Protein AF-A0A1G2CZQ8-F1 (afdb_monomer_lite)

Radius of gyration: 22.97 Å; chains: 1; bounding box: 39×38×69 Å

InterPro domains:
  IPR002142 Peptidase S49 [PF01343] (3-89)
  IPR029045 ClpP/crotonase-like domain superfamily [SSF52096] (23-83)

Secondary structure (DSSP, 8-state):
--S-------SSTTTTTT-TTSPPPHHHHHHHHHHHHHHHHHHHHHHHHHHT--HHHHHHH-SS----HHHHHHTTS-S----HHHHHHHHHHHHTS--------GGGG-

pLDDT: mean 92.41, std 9.22, range [54.0, 98.56]

Foldseek 3Di:
DPPDDDDDDDPDDCPCQPPPRDDHDPVSVVVVVVVVVVVVLVVLVVQCVVQVHDSVLSVVVPPPDDDDPVVCCVSSVDVDDDDPVVVQVVVCVVVVHHDDDDDDDPVVPD

Structure (mmCIF, N/CA/C/O backbone):
data_AF-A0A1G2CZQ8-F1
#
_entry.id   AF-A0A1G2CZQ8-F1
#
loop_
_atom_site.group_PDB
_atom_site.id
_atom_site.type_symbol
_atom_site.label_atom_id
_atom_site.label_alt_id
_atom_site.label_comp_id
_atom_site.label_asym_id
_atom_site.label_entity_id
_atom_site.label_seq_id
_atom_site.pdbx_PDB_ins_code
_atom_site.Cartn_x
_atom_site.Cartn_y
_atom_site.Cartn_z
_atom_site.occupancy
_atom_site.B_iso_or_equiv
_atom_site.auth_seq_id
_atom_site.auth_comp_id
_atom_site.auth_asym_id
_atom_site.auth_atom_id
_atom_site.pdbx_PDB_model_num
ATOM 1 N N . MET A 1 1 ? -0.669 0.874 -36.178 1.00 55.84 1 MET A N 1
ATOM 2 C CA . MET A 1 1 ? -0.185 2.162 -36.714 1.00 55.84 1 MET A CA 1
ATOM 3 C C . MET A 1 1 ? 0.876 1.846 -37.753 1.00 55.84 1 MET A C 1
ATOM 5 O O . MET A 1 1 ? 2.048 1.800 -37.419 1.00 55.84 1 MET A O 1
ATOM 9 N N . GLU A 1 2 ? 0.480 1.526 -38.982 1.00 61.31 2 GLU A N 1
ATOM 10 C CA . GLU A 1 2 ? 1.440 1.391 -40.085 1.00 61.31 2 GLU A CA 1
ATOM 11 C C . GLU A 1 2 ? 1.443 2.705 -40.873 1.00 61.31 2 GLU A C 1
ATOM 13 O O . GLU A 1 2 ? 0.379 3.260 -41.142 1.00 61.31 2 GLU A O 1
ATOM 18 N N . GLY A 1 3 ? 2.632 3.233 -41.180 1.00 80.56 3 GLY A N 1
ATOM 19 C CA . GLY A 1 3 ? 2.804 4.440 -42.002 1.00 80.56 3 GLY A CA 1
ATOM 20 C C . GLY A 1 3 ? 3.056 5.761 -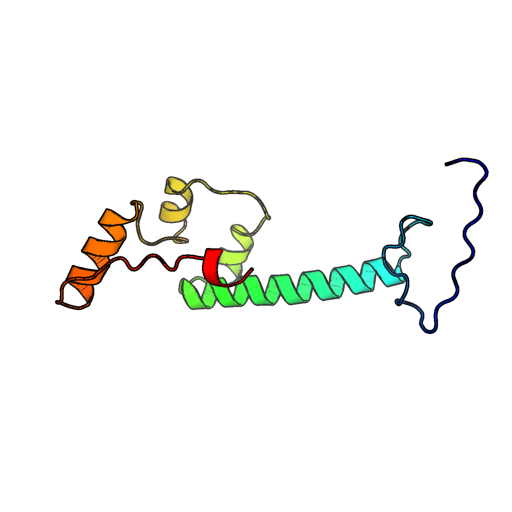41.261 1.00 80.56 3 GLY A C 1
ATOM 21 O O . GLY A 1 3 ? 3.156 6.793 -41.918 1.00 80.56 3 GLY A O 1
ATOM 22 N N . VAL A 1 4 ? 3.195 5.762 -39.929 1.00 83.88 4 VAL A N 1
ATOM 23 C CA . VAL A 1 4 ? 3.550 6.965 -39.146 1.00 83.88 4 VAL A CA 1
ATOM 24 C C . VAL A 1 4 ? 4.983 6.839 -38.625 1.00 83.88 4 VAL A C 1
ATOM 26 O O . VAL A 1 4 ? 5.304 5.870 -37.941 1.00 83.88 4 VAL A O 1
ATOM 29 N N . ALA A 1 5 ? 5.837 7.817 -38.939 1.00 86.38 5 ALA A N 1
ATOM 30 C CA . ALA A 1 5 ? 7.191 7.924 -38.399 1.00 86.38 5 ALA A CA 1
ATOM 31 C C . ALA A 1 5 ? 7.221 8.925 -37.235 1.00 86.38 5 ALA A C 1
ATOM 33 O O . ALA A 1 5 ? 6.748 10.054 -37.371 1.00 86.38 5 ALA A O 1
ATOM 34 N N . TYR A 1 6 ? 7.809 8.522 -36.109 1.00 86.31 6 TYR A N 1
ATOM 35 C CA . TYR A 1 6 ? 8.002 9.375 -34.938 1.00 86.31 6 TYR A CA 1
ATOM 36 C C . TYR A 1 6 ? 9.467 9.801 -34.853 1.00 86.31 6 TYR A C 1
ATOM 38 O O . TYR A 1 6 ? 10.359 8.959 -34.797 1.00 86.31 6 TYR A O 1
ATOM 46 N N . ASN A 1 7 ? 9.710 11.111 -34.843 1.00 87.50 7 ASN A N 1
ATOM 47 C CA . ASN A 1 7 ? 11.026 11.688 -34.576 1.00 87.50 7 ASN A CA 1
ATOM 48 C C . ASN A 1 7 ? 10.961 12.379 -33.214 1.00 87.50 7 ASN A C 1
ATOM 50 O O . ASN A 1 7 ? 10.235 13.360 -33.056 1.00 87.50 7 ASN A O 1
ATOM 54 N N . GLU A 1 8 ? 11.690 11.861 -32.230 1.00 84.81 8 GLU A N 1
ATOM 55 C CA . GLU A 1 8 ? 11.710 12.401 -30.871 1.00 84.81 8 GLU A CA 1
ATOM 56 C C . GLU A 1 8 ? 13.024 13.141 -30.615 1.00 84.81 8 GLU A C 1
ATOM 58 O O . GLU A 1 8 ? 14.109 12.612 -30.847 1.00 84.81 8 GLU A O 1
ATOM 63 N N . PHE A 1 9 ? 12.921 14.368 -30.106 1.00 90.00 9 PHE A N 1
ATOM 64 C CA . PHE A 1 9 ? 14.064 15.186 -29.716 1.00 90.00 9 PHE A CA 1
ATOM 65 C C . PHE A 1 9 ? 14.021 15.380 -28.205 1.00 90.00 9 PHE A C 1
ATOM 67 O O . PHE A 1 9 ? 13.110 16.022 -27.683 1.00 90.00 9 PHE A O 1
ATOM 74 N N . THR A 1 10 ? 14.998 14.825 -27.492 1.00 90.81 10 THR A N 1
ATOM 75 C CA . THR A 1 10 ? 15.088 14.950 -26.035 1.00 90.81 10 THR A CA 1
ATOM 76 C C . THR A 1 10 ? 16.463 15.442 -25.609 1.00 90.81 10 THR A C 1
ATOM 78 O O . THR A 1 10 ? 17.465 15.248 -26.291 1.00 90.81 10 THR A O 1
ATOM 81 N N . THR A 1 11 ? 16.514 16.101 -24.452 1.00 92.94 11 THR A N 1
ATOM 82 C CA . THR A 1 11 ? 17.759 16.628 -23.867 1.00 92.94 11 THR A CA 1
ATOM 83 C C . THR A 1 11 ? 18.430 15.655 -22.896 1.00 92.94 11 THR A C 1
ATOM 85 O O . THR A 1 11 ? 19.376 16.030 -22.211 1.00 92.94 11 THR A O 1
ATOM 88 N N . GLY A 1 12 ? 17.931 14.424 -22.773 1.00 90.94 12 GLY A N 1
ATOM 89 C CA . GLY A 1 12 ? 18.486 13.438 -21.852 1.00 90.94 12 GLY A CA 1
ATOM 90 C C . GLY A 1 12 ? 17.934 12.041 -22.092 1.00 90.94 12 GLY A C 1
ATOM 91 O O . GLY A 1 12 ? 16.780 11.888 -22.492 1.00 90.94 12 GLY A O 1
ATOM 92 N N . THR A 1 13 ? 18.764 11.042 -21.797 1.00 89.31 13 THR A N 1
ATOM 93 C CA . THR A 1 13 ? 18.559 9.624 -22.134 1.00 89.31 13 THR A CA 1
ATOM 94 C C . THR A 1 13 ? 17.211 9.058 -21.688 1.00 89.31 13 THR A C 1
ATOM 96 O O . THR A 1 13 ? 16.622 8.273 -22.415 1.00 89.31 13 THR A O 1
ATOM 99 N N . PHE A 1 14 ? 16.699 9.476 -20.527 1.00 92.94 14 PHE A N 1
ATOM 100 C CA . PHE A 1 14 ? 15.460 8.944 -19.942 1.00 92.94 14 PHE A CA 1
ATOM 101 C C . PHE A 1 14 ? 14.264 9.909 -20.029 1.00 92.94 14 PHE A C 1
ATOM 103 O O . PHE A 1 14 ? 13.220 9.657 -19.437 1.00 92.94 14 PHE A O 1
ATOM 110 N N . LYS A 1 15 ? 14.381 11.037 -20.747 1.00 92.50 15 LYS A N 1
ATOM 111 C CA . LYS A 1 15 ? 13.317 12.066 -20.803 1.00 92.50 15 LYS A CA 1
ATOM 112 C C . LYS A 1 15 ? 12.155 11.734 -21.750 1.00 92.50 15 LYS A C 1
ATOM 114 O O . LYS A 1 15 ? 11.190 12.487 -21.805 1.00 92.50 15 LYS A O 1
ATOM 119 N N . ASN A 1 16 ? 12.244 10.628 -22.478 1.00 92.00 16 ASN A N 1
ATOM 120 C CA . ASN A 1 16 ? 11.158 9.997 -23.237 1.00 92.00 16 ASN A CA 1
ATOM 121 C C . ASN A 1 16 ? 10.881 8.566 -22.750 1.00 92.00 16 ASN A C 1
ATOM 123 O O . ASN A 1 16 ? 10.383 7.734 -23.511 1.00 92.00 16 ASN A O 1
ATOM 127 N N . LEU A 1 17 ? 11.227 8.263 -21.497 1.00 91.50 17 LEU A N 1
ATOM 128 C CA . LEU A 1 17 ? 10.976 6.958 -20.909 1.00 91.50 17 LEU A CA 1
ATOM 129 C C . LEU A 1 17 ? 9.479 6.628 -20.943 1.00 91.50 17 LEU A C 1
ATOM 131 O O . LEU A 1 17 ? 8.641 7.441 -20.558 1.00 91.50 17 LEU A O 1
ATOM 135 N N . GLY A 1 18 ? 9.152 5.424 -21.418 1.00 87.88 18 GLY A N 1
ATOM 136 C CA . GLY A 1 18 ? 7.768 4.955 -21.529 1.00 87.88 18 GLY A CA 1
ATOM 137 C C . GLY A 1 18 ? 6.995 5.523 -22.723 1.00 87.88 18 GLY A C 1
ATOM 138 O O . GLY A 1 18 ? 5.772 5.400 -22.758 1.00 87.88 18 GLY A O 1
ATOM 139 N N . THR A 1 19 ? 7.676 6.133 -23.701 1.00 91.81 19 THR A N 1
ATOM 140 C CA . THR A 1 19 ? 7.022 6.591 -24.935 1.00 91.81 19 THR A CA 1
ATOM 141 C C . THR A 1 19 ? 6.252 5.447 -25.626 1.00 91.81 19 THR A C 1
ATOM 143 O O . THR A 1 19 ? 6.779 4.338 -25.745 1.00 91.81 19 THR A O 1
ATOM 146 N N . PRO A 1 20 ? 5.016 5.678 -26.116 1.00 90.25 20 PRO A N 1
ATOM 147 C CA . PRO A 1 20 ? 4.227 4.648 -26.795 1.00 90.25 20 PRO A CA 1
ATOM 148 C C . PRO A 1 20 ? 4.718 4.350 -28.223 1.00 90.25 20 PRO A C 1
ATOM 150 O O . PRO A 1 20 ? 4.191 3.457 -28.882 1.00 90.25 20 PRO A O 1
ATOM 153 N N . THR A 1 21 ? 5.690 5.115 -28.729 1.00 90.44 21 THR A N 1
ATOM 154 C CA . THR A 1 21 ? 6.138 5.091 -30.132 1.00 90.44 21 THR A CA 1
ATOM 155 C C . THR A 1 21 ? 7.214 4.039 -30.410 1.00 90.44 21 THR A C 1
ATOM 157 O O . THR A 1 21 ? 7.474 3.716 -31.570 1.00 90.44 21 THR A O 1
ATOM 160 N N . ARG A 1 22 ? 7.836 3.477 -29.365 1.00 89.75 22 ARG A N 1
ATOM 161 C CA . ARG A 1 22 ? 8.841 2.410 -29.457 1.00 89.75 22 ARG A CA 1
ATOM 162 C C . ARG A 1 22 ? 8.806 1.494 -28.227 1.00 89.75 22 ARG A C 1
ATOM 164 O O . ARG A 1 22 ? 8.307 1.899 -27.182 1.00 89.75 22 ARG A O 1
ATOM 171 N N . PRO A 1 23 ? 9.382 0.282 -28.305 1.00 91.44 23 PRO A N 1
ATOM 172 C CA . PRO A 1 23 ? 9.558 -0.565 -27.132 1.00 91.44 23 PRO A CA 1
ATOM 173 C C . PRO A 1 23 ? 10.427 0.092 -26.048 1.00 91.44 23 PRO A C 1
ATOM 175 O O . PRO A 1 23 ? 11.343 0.870 -26.341 1.00 91.44 23 PRO A O 1
ATOM 178 N N . VAL A 1 24 ? 10.168 -0.286 -24.794 1.00 93.06 24 VAL A N 1
ATOM 179 C CA . VAL A 1 24 ? 10.991 0.080 -23.632 1.00 93.06 24 VAL A CA 1
ATOM 180 C C . VAL A 1 24 ? 12.376 -0.558 -23.768 1.00 93.06 24 VAL A C 1
ATOM 182 O O . VAL A 1 24 ? 12.499 -1.750 -24.060 1.00 93.06 24 VAL A O 1
ATOM 185 N N . THR A 1 25 ? 13.430 0.230 -23.564 1.00 94.12 25 THR A N 1
ATOM 186 C CA . THR A 1 25 ? 14.815 -0.261 -23.590 1.00 94.12 25 THR A CA 1
ATOM 187 C C . THR A 1 25 ? 15.184 -0.995 -22.298 1.00 94.12 25 THR A C 1
ATOM 189 O O . THR A 1 25 ? 14.510 -0.881 -21.274 1.00 94.12 25 THR A O 1
ATOM 192 N N . LYS A 1 26 ? 16.299 -1.738 -22.316 1.00 96.00 26 LYS A N 1
ATOM 193 C CA . LYS A 1 26 ? 16.816 -2.408 -21.111 1.00 96.00 26 LYS A CA 1
ATOM 194 C C . LYS A 1 26 ? 17.167 -1.416 -19.999 1.00 96.00 26 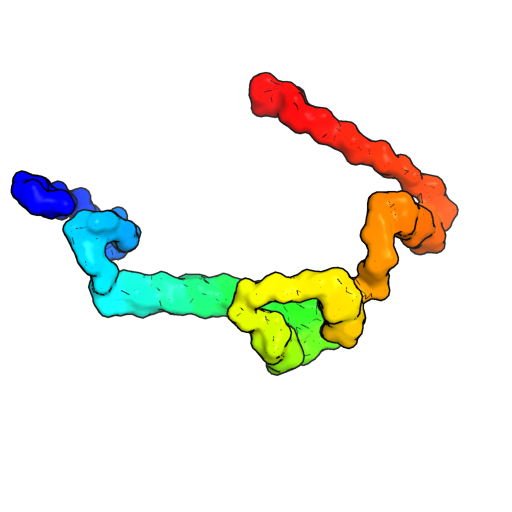LYS A C 1
ATOM 196 O O . LYS A 1 26 ? 16.842 -1.684 -18.848 1.00 96.00 26 LYS A O 1
ATOM 201 N N . ASP A 1 27 ? 17.766 -0.281 -20.347 1.00 94.75 27 ASP A N 1
ATOM 202 C CA . ASP A 1 27 ? 18.184 0.730 -19.371 1.00 94.75 27 ASP A CA 1
ATOM 203 C C . ASP A 1 27 ? 16.976 1.451 -18.760 1.00 94.75 27 ASP A C 1
ATOM 205 O O . ASP A 1 27 ? 16.935 1.675 -17.554 1.00 94.75 27 ASP A O 1
ATOM 209 N N . GLU A 1 28 ? 15.952 1.755 -19.565 1.00 95.50 28 GLU A N 1
ATOM 210 C CA . GLU A 1 28 ? 14.687 2.316 -19.068 1.00 95.50 28 GLU A CA 1
ATOM 211 C C . GLU A 1 28 ? 13.950 1.341 -18.153 1.00 95.50 28 GLU A C 1
ATOM 213 O O . GLU A 1 28 ? 13.420 1.742 -17.119 1.00 95.50 28 GLU A O 1
ATOM 218 N N . LYS A 1 29 ? 13.935 0.053 -18.514 1.00 95.69 29 LYS A N 1
ATOM 219 C CA . LYS A 1 29 ? 13.351 -0.991 -17.674 1.00 95.69 29 LYS A CA 1
ATOM 220 C C . LYS A 1 29 ? 14.090 -1.095 -16.339 1.00 95.69 29 LYS A C 1
ATOM 222 O O . LYS A 1 29 ? 13.436 -1.096 -15.305 1.00 95.69 29 LYS A O 1
ATOM 227 N N . ALA A 1 30 ? 15.421 -1.131 -16.354 1.00 96.44 30 ALA A N 1
ATOM 228 C CA . ALA A 1 30 ? 16.225 -1.202 -15.135 1.00 96.44 30 ALA A CA 1
ATOM 229 C C . ALA A 1 30 ? 16.030 0.031 -14.235 1.00 96.44 30 ALA A C 1
ATOM 231 O O . ALA A 1 30 ? 15.955 -0.105 -13.015 1.00 96.44 30 ALA A O 1
ATOM 232 N N . LEU A 1 31 ? 15.908 1.222 -14.831 1.00 96.19 31 LEU A N 1
ATOM 233 C CA . LEU A 1 31 ? 15.600 2.456 -14.110 1.00 96.19 31 LEU A CA 1
ATOM 234 C C . LEU A 1 31 ? 14.240 2.368 -13.402 1.00 96.19 31 LEU A C 1
ATOM 236 O O . LEU A 1 31 ? 14.157 2.617 -12.203 1.00 96.19 31 LEU A O 1
ATOM 240 N N . LEU A 1 32 ? 13.194 1.957 -14.124 1.00 95.94 32 LEU A N 1
ATOM 241 C CA . LEU A 1 32 ? 11.859 1.784 -13.550 1.00 95.94 32 LEU A CA 1
ATOM 242 C C . LEU A 1 32 ? 11.815 0.690 -12.483 1.00 95.94 32 LEU A C 1
ATOM 244 O O . LEU A 1 32 ? 11.190 0.881 -11.448 1.00 95.94 32 LEU A O 1
ATOM 248 N N . GLU A 1 33 ? 12.469 -0.450 -12.712 1.00 97.50 33 GLU A N 1
ATOM 249 C CA . GLU A 1 33 ? 12.532 -1.539 -11.734 1.00 97.50 33 GLU A CA 1
ATOM 250 C C . GLU A 1 33 ? 13.222 -1.090 -10.444 1.00 97.50 33 GLU A C 1
ATOM 252 O O . GLU A 1 33 ? 12.746 -1.426 -9.361 1.00 97.50 33 GLU A O 1
ATOM 257 N N . ARG A 1 34 ? 14.295 -0.291 -10.532 1.00 97.81 34 ARG A N 1
ATOM 258 C CA . ARG A 1 34 ? 14.923 0.326 -9.355 1.00 97.81 34 ARG A CA 1
ATOM 259 C C . ARG A 1 34 ? 13.919 1.190 -8.594 1.00 97.81 34 ARG A C 1
ATOM 261 O O . ARG A 1 34 ? 13.731 0.970 -7.403 1.00 97.81 34 ARG A O 1
ATOM 268 N N . ASP A 1 35 ? 13.265 2.126 -9.277 1.00 97.56 35 ASP A N 1
ATOM 269 C CA . ASP A 1 35 ? 12.353 3.081 -8.639 1.00 97.56 35 ASP A CA 1
ATOM 270 C C . ASP A 1 35 ? 11.133 2.374 -8.018 1.00 97.56 35 ASP A C 1
ATOM 272 O O . ASP A 1 35 ? 10.727 2.679 -6.896 1.00 97.56 35 ASP A O 1
ATOM 276 N N . ILE A 1 36 ? 10.581 1.370 -8.709 1.00 97.69 36 ILE A N 1
ATOM 277 C CA . ILE A 1 36 ? 9.490 0.526 -8.202 1.00 97.69 36 ILE A CA 1
ATOM 278 C C . ILE A 1 36 ? 9.935 -0.229 -6.950 1.00 97.69 36 ILE A C 1
ATOM 280 O O . ILE A 1 36 ? 9.200 -0.249 -5.962 1.00 97.69 36 ILE A O 1
ATOM 284 N N . ASN A 1 37 ? 11.127 -0.829 -6.971 1.00 98.06 37 ASN A N 1
ATOM 285 C CA . ASN A 1 37 ? 11.653 -1.549 -5.818 1.00 98.06 37 ASN A CA 1
ATOM 286 C C . ASN A 1 37 ? 11.864 -0.603 -4.631 1.00 98.06 37 ASN A C 1
ATOM 288 O O . ASN A 1 37 ? 11.436 -0.930 -3.532 1.00 98.06 37 ASN A O 1
ATOM 292 N N . GLU A 1 38 ? 12.430 0.589 -4.831 1.00 98.44 38 GLU A N 1
ATOM 293 C CA . GLU A 1 38 ? 12.606 1.578 -3.757 1.00 98.44 38 GLU A CA 1
ATOM 294 C C . GLU A 1 38 ? 11.268 1.972 -3.106 1.00 98.44 38 GLU A C 1
ATOM 296 O O . GLU A 1 38 ? 11.143 1.981 -1.878 1.00 98.44 38 GLU A O 1
ATOM 301 N N . VAL A 1 39 ? 10.232 2.240 -3.908 1.00 98.31 39 VAL A N 1
ATOM 302 C CA . VAL A 1 39 ? 8.888 2.547 -3.390 1.00 98.31 39 VAL A CA 1
ATOM 303 C C . VAL A 1 39 ? 8.274 1.340 -2.674 1.00 98.31 39 VAL A C 1
ATOM 305 O O . VAL A 1 39 ? 7.660 1.501 -1.616 1.00 98.31 39 VAL A O 1
ATOM 308 N N . PHE A 1 40 ? 8.457 0.132 -3.208 1.00 98.31 40 PHE A N 1
ATOM 309 C CA . PHE A 1 40 ? 7.969 -1.097 -2.587 1.00 98.31 40 PHE A CA 1
ATOM 310 C C . PHE A 1 40 ? 8.627 -1.344 -1.225 1.00 98.31 40 PHE A C 1
ATOM 312 O O . PHE A 1 40 ? 7.930 -1.614 -0.250 1.00 98.31 40 PHE A O 1
ATOM 319 N N . GLU A 1 41 ? 9.941 -1.167 -1.108 1.00 98.25 41 GLU A N 1
ATOM 320 C CA . GLU A 1 41 ? 10.664 -1.286 0.163 1.00 98.25 41 GLU A CA 1
ATOM 321 C C . GLU A 1 41 ? 10.168 -0.288 1.215 1.00 98.25 41 GLU A C 1
ATOM 323 O O . GLU A 1 41 ? 9.964 -0.644 2.384 1.00 98.25 41 GLU A O 1
ATOM 328 N N . ASN A 1 42 ? 9.895 0.948 0.795 1.00 98.50 42 ASN A N 1
ATOM 329 C CA . ASN A 1 42 ? 9.309 1.963 1.665 1.00 98.50 42 ASN A CA 1
ATOM 330 C C . ASN A 1 42 ? 7.909 1.554 2.147 1.00 98.50 42 ASN A C 1
ATOM 332 O O . ASN A 1 42 ? 7.602 1.697 3.332 1.00 98.50 42 ASN A O 1
ATOM 336 N N . PHE A 1 43 ? 7.076 0.996 1.263 1.00 98.31 43 PHE A N 1
ATOM 337 C CA . PHE A 1 43 ? 5.756 0.475 1.624 1.00 98.31 43 PHE A CA 1
ATOM 338 C C . PHE A 1 43 ? 5.854 -0.665 2.646 1.00 98.31 43 PHE A C 1
ATOM 340 O O . PHE A 1 43 ? 5.200 -0.617 3.690 1.00 98.31 43 PHE A O 1
ATOM 347 N N . ILE A 1 44 ? 6.710 -1.658 2.388 1.00 98.56 44 ILE A N 1
ATOM 348 C CA . ILE A 1 44 ? 6.927 -2.797 3.289 1.00 98.56 44 ILE A CA 1
ATOM 349 C C . ILE A 1 44 ? 7.372 -2.317 4.676 1.00 98.56 44 ILE A C 1
ATOM 351 O O . ILE A 1 44 ? 6.834 -2.763 5.693 1.00 98.56 44 ILE A O 1
ATOM 355 N N . THR A 1 45 ? 8.308 -1.367 4.721 1.00 98.56 45 THR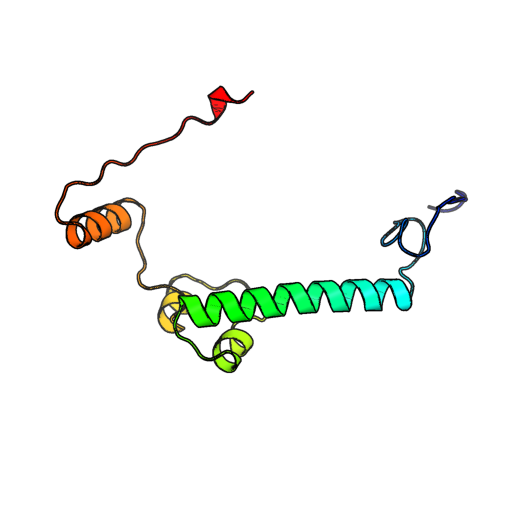 A N 1
ATOM 356 C CA . THR A 1 45 ? 8.818 -0.787 5.969 1.00 98.56 45 THR A CA 1
ATOM 357 C C . THR A 1 45 ? 7.729 -0.032 6.729 1.00 98.56 45 THR A C 1
ATOM 359 O O . THR A 1 45 ? 7.561 -0.240 7.931 1.00 98.56 45 THR A O 1
ATOM 362 N N . ALA A 1 46 ? 6.942 0.802 6.044 1.00 98.56 46 ALA A N 1
ATOM 363 C CA . ALA A 1 46 ? 5.857 1.557 6.666 1.00 98.56 46 ALA A CA 1
ATOM 364 C C . ALA A 1 46 ? 4.790 0.635 7.279 1.00 98.56 46 ALA A C 1
ATOM 366 O O . ALA A 1 46 ? 4.366 0.851 8.417 1.00 98.56 46 ALA A O 1
ATOM 367 N N . VAL A 1 47 ? 4.392 -0.425 6.567 1.00 98.25 47 VAL A N 1
ATOM 368 C CA . VAL A 1 47 ? 3.419 -1.407 7.071 1.00 98.25 47 VAL A CA 1
ATOM 369 C C . VAL A 1 47 ? 3.997 -2.208 8.238 1.00 98.25 47 VAL A C 1
ATOM 371 O O . VAL A 1 47 ? 3.305 -2.411 9.235 1.00 98.25 47 VAL A O 1
ATOM 374 N N . SER A 1 48 ? 5.263 -2.627 8.150 1.00 98.56 48 SER A N 1
ATOM 375 C CA . SER A 1 48 ? 5.960 -3.333 9.231 1.00 98.56 48 SER A CA 1
ATOM 376 C C . SER A 1 48 ? 5.959 -2.515 10.523 1.00 98.56 48 SER A C 1
ATOM 378 O O . SER A 1 48 ? 5.522 -3.020 11.558 1.00 98.56 48 SER A O 1
ATOM 380 N N . LEU A 1 49 ? 6.342 -1.236 10.450 1.00 98.50 49 LEU A N 1
ATOM 381 C CA . LEU A 1 49 ? 6.337 -0.324 11.596 1.00 98.50 49 LEU A CA 1
ATOM 382 C C . LEU A 1 49 ? 4.919 -0.068 12.121 1.00 98.50 49 LEU A C 1
ATOM 384 O O . LEU A 1 49 ? 4.676 -0.181 13.321 1.00 98.50 49 LEU A O 1
ATOM 388 N N . GLY A 1 50 ? 3.969 0.238 11.233 1.00 98.12 50 GLY A N 1
ATOM 389 C CA . GLY A 1 50 ? 2.596 0.579 11.615 1.00 98.12 50 GLY A CA 1
ATOM 390 C C . GLY A 1 50 ? 1.812 -0.584 12.228 1.00 98.12 50 GLY A C 1
ATOM 391 O O . GLY A 1 50 ? 0.961 -0.367 13.088 1.00 98.12 50 GLY A O 1
ATOM 392 N N . ARG A 1 51 ? 2.100 -1.823 11.811 1.00 98.00 51 ARG A N 1
ATOM 393 C CA . ARG A 1 51 ? 1.419 -3.040 12.290 1.00 98.00 51 ARG A CA 1
ATOM 394 C C . ARG A 1 51 ? 2.258 -3.866 13.263 1.00 98.00 51 ARG A C 1
ATOM 396 O O . ARG A 1 51 ? 1.789 -4.906 13.712 1.00 98.00 51 ARG A O 1
ATOM 403 N N . GLN A 1 52 ? 3.475 -3.419 13.581 1.00 97.88 52 GLN A N 1
ATOM 404 C CA . GLN A 1 52 ? 4.438 -4.148 14.417 1.00 97.88 52 GLN A CA 1
ATOM 405 C C . GLN A 1 52 ? 4.670 -5.591 13.924 1.00 97.88 52 GLN A C 1
ATOM 407 O O . GLN A 1 52 ? 4.763 -6.535 14.706 1.00 97.88 52 GLN A O 1
ATOM 412 N N . MET A 1 53 ? 4.747 -5.766 12.603 1.00 97.88 53 MET A N 1
ATOM 413 C CA . MET A 1 53 ? 5.003 -7.052 11.949 1.00 97.88 53 MET A CA 1
ATOM 414 C C . MET A 1 53 ? 6.438 -7.108 11.433 1.00 97.88 53 MET A C 1
ATOM 416 O O . MET A 1 53 ? 7.006 -6.077 11.082 1.00 97.88 53 MET A O 1
ATOM 420 N N . THR A 1 54 ? 7.020 -8.302 11.312 1.00 98.44 54 THR A N 1
ATOM 421 C CA . THR A 1 54 ? 8.338 -8.437 10.672 1.00 98.44 54 THR A CA 1
ATOM 422 C C . THR A 1 54 ? 8.260 -8.099 9.181 1.00 98.44 54 THR A C 1
ATOM 424 O O . THR A 1 54 ? 7.226 -8.303 8.537 1.00 98.44 54 THR A O 1
ATOM 427 N N . ILE A 1 55 ? 9.361 -7.606 8.611 1.00 98.31 55 ILE A N 1
ATOM 428 C CA . ILE A 1 55 ? 9.465 -7.284 7.180 1.00 98.31 55 ILE A CA 1
ATOM 429 C C . ILE A 1 55 ? 9.132 -8.512 6.324 1.00 98.31 55 ILE A C 1
ATOM 431 O O . ILE A 1 55 ? 8.383 -8.414 5.354 1.00 98.31 55 ILE A O 1
ATOM 435 N N . GLU A 1 56 ? 9.621 -9.689 6.715 1.00 98.25 56 GLU A N 1
ATOM 436 C CA . GLU A 1 56 ? 9.383 -10.960 6.023 1.00 98.25 56 GLU A CA 1
ATOM 437 C C . GLU A 1 56 ? 7.895 -11.304 6.006 1.00 98.25 56 GLU A C 1
ATOM 439 O O . GLU A 1 56 ? 7.362 -11.758 4.990 1.00 98.25 56 GLU A O 1
ATOM 444 N N . ARG A 1 57 ? 7.201 -11.042 7.121 1.00 98.06 57 ARG A N 1
ATOM 445 C CA . ARG A 1 57 ? 5.768 -11.277 7.215 1.00 98.06 57 ARG A CA 1
ATOM 446 C C . ARG A 1 57 ? 5.002 -10.354 6.281 1.00 98.06 57 ARG A C 1
ATOM 448 O O . ARG A 1 57 ? 4.158 -10.837 5.530 1.00 98.06 57 ARG A O 1
ATOM 455 N N . VAL A 1 58 ? 5.322 -9.063 6.279 1.00 98.12 58 VAL A N 1
ATOM 456 C CA . VAL A 1 58 ? 4.686 -8.101 5.370 1.00 98.12 58 VAL A CA 1
ATOM 457 C C . VAL A 1 58 ? 4.931 -8.493 3.913 1.00 98.12 58 VAL A C 1
ATOM 459 O O . VAL A 1 58 ? 3.978 -8.557 3.142 1.00 98.12 58 VAL A O 1
ATOM 462 N N . ARG A 1 59 ? 6.164 -8.860 3.542 1.00 97.69 59 ARG A N 1
ATOM 463 C CA . ARG A 1 59 ? 6.479 -9.333 2.183 1.00 97.69 59 ARG A CA 1
ATOM 464 C C . ARG A 1 59 ? 5.667 -10.554 1.774 1.00 97.69 59 ARG A C 1
ATOM 466 O O . ARG A 1 59 ? 5.198 -10.600 0.645 1.00 97.69 59 ARG A O 1
ATOM 473 N N . SER A 1 60 ? 5.465 -11.514 2.680 1.00 97.25 60 SER A N 1
ATOM 474 C CA . SER A 1 60 ? 4.650 -12.705 2.390 1.00 97.25 60 SER A CA 1
ATOM 475 C C . SER A 1 60 ? 3.184 -12.382 2.067 1.00 97.25 60 SER A C 1
ATOM 477 O O . SER A 1 60 ? 2.503 -13.200 1.457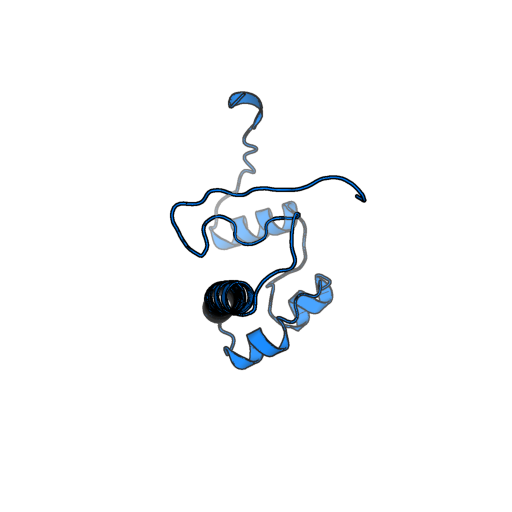 1.00 97.25 60 SER A O 1
ATOM 479 N N . LEU A 1 61 ? 2.702 -11.205 2.485 1.00 97.38 61 LEU A N 1
ATOM 480 C CA . LEU A 1 61 ? 1.339 -10.724 2.257 1.00 97.38 61 LEU A CA 1
ATOM 481 C C . LEU A 1 61 ? 1.241 -9.717 1.097 1.00 97.38 61 LEU A C 1
ATOM 483 O O . LEU A 1 61 ? 0.140 -9.450 0.626 1.00 97.38 61 LEU A O 1
ATOM 487 N N . ALA A 1 62 ? 2.359 -9.137 0.656 1.00 96.44 62 ALA A N 1
ATOM 488 C CA . ALA A 1 62 ? 2.405 -8.014 -0.279 1.00 96.44 62 ALA A CA 1
ATOM 489 C C . ALA A 1 62 ? 2.694 -8.464 -1.723 1.00 96.44 62 ALA A C 1
ATOM 491 O O . ALA A 1 62 ? 3.696 -8.072 -2.317 1.00 96.44 62 ALA A O 1
ATOM 492 N N . ASP A 1 63 ? 1.807 -9.282 -2.293 1.00 94.88 63 ASP A N 1
ATOM 493 C CA . ASP A 1 63 ? 1.907 -9.795 -3.673 1.00 94.88 63 ASP A CA 1
ATOM 494 C C . ASP A 1 63 ? 1.160 -8.939 -4.718 1.00 94.88 63 ASP A C 1
ATOM 496 O O . ASP A 1 63 ? 1.118 -9.278 -5.901 1.00 94.88 63 ASP A O 1
ATOM 500 N N . GLY A 1 64 ? 0.566 -7.824 -4.284 1.00 95.00 64 GLY A N 1
ATOM 501 C CA . GLY A 1 64 ? -0.227 -6.923 -5.122 1.00 95.00 64 GLY A CA 1
ATOM 502 C C . GLY A 1 64 ? -1.690 -7.342 -5.304 1.00 95.00 64 GLY A C 1
ATOM 503 O O . GLY A 1 64 ? -2.436 -6.641 -5.988 1.00 95.00 64 GLY A O 1
ATOM 504 N N . SER A 1 65 ? -2.130 -8.449 -4.699 1.00 95.62 65 SER A N 1
ATOM 505 C CA . SER A 1 65 ? -3.528 -8.881 -4.735 1.00 95.62 65 SER A CA 1
ATOM 506 C C . SER A 1 65 ? -4.397 -8.175 -3.685 1.00 95.62 65 SER A C 1
ATOM 508 O O . SER A 1 65 ? -3.928 -7.658 -2.670 1.00 95.62 65 SER A O 1
ATOM 510 N N . SER A 1 66 ? -5.710 -8.147 -3.928 1.00 95.88 66 SER A N 1
ATOM 511 C CA . SER A 1 66 ? -6.692 -7.629 -2.972 1.00 95.88 66 SER A CA 1
ATOM 512 C C . SER A 1 66 ? -7.040 -8.659 -1.895 1.00 95.88 66 SER A C 1
ATOM 514 O O . SER A 1 66 ? -7.149 -9.853 -2.181 1.00 95.88 66 SER A O 1
ATOM 516 N N . MET A 1 67 ? -7.352 -8.191 -0.685 1.00 95.50 67 MET A N 1
ATOM 517 C CA . MET A 1 67 ? -7.748 -9.033 0.444 1.00 95.50 67 MET A CA 1
ATOM 518 C C . MET A 1 67 ? -9.117 -8.619 0.998 1.00 95.50 67 MET A C 1
ATOM 520 O O . MET A 1 67 ? -9.412 -7.432 1.111 1.00 95.50 67 MET A O 1
ATOM 524 N N . THR A 1 68 ? -9.963 -9.585 1.375 1.00 97.38 68 THR A N 1
ATOM 525 C CA . THR A 1 68 ? -11.226 -9.284 2.075 1.00 97.38 68 THR A CA 1
ATOM 526 C C . THR A 1 68 ? -10.947 -8.793 3.495 1.00 97.38 68 THR A C 1
ATOM 528 O O . THR A 1 68 ? -9.957 -9.195 4.104 1.00 97.38 68 THR A O 1
ATOM 531 N N . GLY A 1 69 ? -11.846 -7.988 4.072 1.00 97.31 69 GLY A N 1
ATOM 532 C CA . GLY A 1 69 ? -11.679 -7.486 5.444 1.00 97.31 69 GLY A CA 1
ATOM 533 C C . GLY A 1 69 ? -11.520 -8.598 6.492 1.00 97.31 69 GLY A C 1
ATOM 534 O O . GLY A 1 69 ? -10.709 -8.476 7.405 1.00 97.31 69 GLY A O 1
ATOM 535 N N . ILE A 1 70 ? -12.226 -9.725 6.324 1.00 98.19 70 ILE A N 1
ATOM 536 C CA . ILE A 1 70 ? -12.103 -10.901 7.204 1.00 98.19 70 ILE A CA 1
ATOM 537 C C . ILE A 1 70 ? -10.675 -11.445 7.185 1.00 98.19 70 ILE A C 1
ATOM 539 O O . ILE A 1 70 ? -10.079 -11.628 8.247 1.00 98.19 70 ILE A O 1
ATOM 543 N N . ARG A 1 71 ? -10.113 -11.658 5.991 1.00 97.62 71 ARG A N 1
ATOM 544 C CA . ARG A 1 71 ? -8.744 -12.152 5.854 1.00 97.62 71 ARG A CA 1
ATOM 545 C C . ARG A 1 71 ? -7.742 -11.103 6.335 1.00 97.62 71 ARG A C 1
ATOM 547 O O . ARG A 1 71 ? -6.874 -11.439 7.122 1.00 97.62 71 ARG A O 1
ATOM 554 N N . ALA A 1 72 ? -7.920 -9.827 5.996 1.00 97.94 72 ALA A N 1
ATOM 555 C CA . ALA A 1 72 ? -7.047 -8.751 6.472 1.00 97.94 72 ALA A CA 1
ATOM 556 C C . ALA A 1 72 ? -6.976 -8.693 8.005 1.00 97.94 72 ALA A C 1
ATOM 558 O O . ALA A 1 72 ? -5.897 -8.503 8.563 1.00 97.94 72 ALA A O 1
ATOM 559 N N . LYS A 1 73 ? -8.100 -8.923 8.696 1.00 98.06 73 LYS A N 1
ATOM 560 C CA . LYS A 1 73 ? -8.126 -9.013 10.159 1.00 98.06 73 LYS A CA 1
ATOM 561 C C . LYS A 1 73 ? -7.376 -10.246 10.669 1.00 98.06 73 LYS A C 1
ATOM 563 O O . LYS A 1 73 ? -6.603 -10.132 11.613 1.00 98.06 73 LYS A O 1
ATOM 568 N N . GLN A 1 74 ? -7.580 -11.409 10.048 1.00 97.62 74 GLN A N 1
ATOM 569 C CA . GLN A 1 74 ? -6.874 -12.649 10.404 1.00 97.62 74 GLN A CA 1
ATOM 570 C C . GLN A 1 74 ? -5.355 -12.531 10.216 1.00 97.62 74 GLN A C 1
ATOM 572 O O . GLN A 1 74 ? -4.595 -13.029 11.039 1.00 97.62 74 GLN A O 1
ATOM 577 N N . GLU A 1 75 ? -4.920 -11.840 9.162 1.00 97.44 75 GLU A N 1
ATOM 578 C CA . GLU A 1 75 ? -3.506 -11.601 8.857 1.00 97.44 75 GLU A CA 1
ATOM 579 C C . GLU A 1 75 ? -2.902 -10.443 9.680 1.00 97.44 75 GLU A C 1
ATOM 581 O O . GLU A 1 75 ? -1.707 -10.177 9.573 1.00 97.44 75 GLU A O 1
ATOM 586 N N . GLY A 1 76 ? -3.701 -9.750 10.505 1.00 97.12 76 GLY A N 1
ATOM 587 C CA . GLY A 1 76 ? -3.246 -8.652 11.364 1.00 97.12 76 GLY A CA 1
ATOM 588 C C . GLY A 1 76 ? -3.047 -7.309 10.652 1.00 97.12 76 GLY A C 1
ATOM 589 O O . GLY A 1 76 ? -2.472 -6.385 11.230 1.00 97.12 76 GLY A O 1
ATOM 590 N N . LEU A 1 77 ? -3.537 -7.162 9.419 1.00 97.06 77 LEU A N 1
ATOM 591 C CA . LEU A 1 77 ? -3.445 -5.928 8.629 1.00 97.06 77 LEU A CA 1
ATOM 592 C C . LEU A 1 77 ? -4.449 -4.852 9.068 1.00 97.06 77 LEU A C 1
ATOM 594 O O . LEU A 1 77 ? -4.210 -3.670 8.836 1.00 97.06 77 LEU A O 1
ATOM 598 N N . ILE A 1 78 ? -5.539 -5.247 9.730 1.00 97.19 78 ILE A N 1
ATOM 599 C CA . ILE A 1 78 ? -6.520 -4.344 10.350 1.00 97.19 78 ILE A CA 1
ATOM 600 C C . ILE A 1 78 ? -6.866 -4.818 11.763 1.00 97.19 78 ILE A C 1
ATOM 602 O O . ILE A 1 78 ? -6.729 -5.999 12.079 1.00 97.19 78 ILE A O 1
ATOM 606 N N . ASP A 1 79 ? -7.362 -3.908 12.599 1.00 96.19 79 ASP A N 1
ATOM 607 C CA . ASP A 1 79 ? -7.681 -4.200 14.004 1.00 96.19 79 ASP A CA 1
ATOM 608 C C . ASP A 1 79 ? -9.117 -4.715 14.193 1.00 96.19 79 ASP A C 1
ATOM 610 O O . ASP A 1 79 ? -9.391 -5.598 15.011 1.00 96.19 79 ASP A O 1
ATOM 614 N N . ALA A 1 80 ? -10.057 -4.190 13.406 1.00 96.69 80 ALA A N 1
ATOM 615 C CA . ALA A 1 80 ? -11.473 -4.516 13.499 1.00 96.69 80 ALA A CA 1
ATOM 616 C C . ALA A 1 80 ? -12.171 -4.397 12.139 1.00 96.69 80 ALA A C 1
ATOM 618 O O . ALA A 1 80 ? -11.641 -3.817 11.197 1.00 96.69 80 ALA A O 1
ATOM 619 N N . ILE A 1 81 ? -13.372 -4.968 12.059 1.00 97.44 81 ILE A N 1
ATOM 620 C CA . ILE A 1 81 ? -14.277 -4.845 10.914 1.00 97.44 81 ILE A CA 1
ATOM 621 C C . ILE A 1 81 ? -15.503 -4.092 11.418 1.00 97.44 81 ILE A C 1
ATOM 623 O O . ILE A 1 81 ? -16.058 -4.476 12.447 1.00 97.44 81 ILE A O 1
ATOM 627 N N . GLY A 1 82 ? -15.897 -3.045 10.703 1.00 96.19 82 GLY A N 1
ATOM 628 C CA . GLY A 1 82 ? -17.025 -2.180 11.033 1.00 96.19 82 GLY A CA 1
ATOM 629 C C . GLY A 1 82 ? -17.146 -1.046 10.017 1.00 96.19 82 GLY A C 1
ATOM 630 O O . GLY A 1 82 ? -16.262 -0.872 9.175 1.00 96.19 82 GLY A O 1
ATOM 631 N N . GLY A 1 83 ? -18.251 -0.314 10.075 1.00 95.31 83 GLY A N 1
ATOM 632 C CA . GLY A 1 83 ? -18.477 0.902 9.310 1.00 95.31 83 GLY A CA 1
ATOM 633 C C . GLY A 1 83 ? -18.079 2.159 10.086 1.00 95.31 83 GLY A C 1
ATOM 634 O O . GLY A 1 83 ? -17.329 2.121 11.065 1.00 95.31 83 GLY A O 1
ATOM 635 N N . ILE A 1 84 ? -18.591 3.297 9.617 1.00 94.19 84 ILE A N 1
ATOM 636 C CA . ILE A 1 84 ? -18.295 4.622 10.180 1.00 94.19 84 ILE A CA 1
ATOM 637 C C . ILE A 1 84 ? -18.803 4.742 11.625 1.00 94.19 84 ILE A C 1
ATOM 639 O O . ILE A 1 84 ? -18.091 5.280 12.472 1.00 94.19 84 ILE A O 1
ATOM 643 N N . GLU A 1 85 ? -19.982 4.198 11.939 1.00 93.56 85 GLU A N 1
ATOM 644 C CA . GLU A 1 85 ? -20.535 4.257 13.299 1.00 93.56 85 GLU A CA 1
ATOM 645 C C . GLU A 1 85 ? -19.713 3.443 14.300 1.00 93.56 85 GLU A C 1
ATOM 647 O O . GLU A 1 85 ? -19.418 3.928 15.393 1.00 93.56 85 GLU A O 1
ATOM 652 N N . GLU A 1 86 ? -19.271 2.235 13.935 1.00 95.62 86 GLU A N 1
ATOM 653 C CA . GLU A 1 86 ? -18.391 1.439 14.793 1.00 95.62 86 GLU A CA 1
ATOM 654 C C . GLU A 1 86 ? -17.052 2.146 15.029 1.00 95.62 86 GLU A C 1
ATOM 656 O O . GLU A 1 86 ? -16.534 2.128 16.148 1.00 95.62 86 GLU A O 1
ATOM 661 N N . ALA A 1 87 ? -16.506 2.808 14.003 1.00 94.81 87 ALA A N 1
ATOM 662 C CA . ALA A 1 87 ? -15.294 3.608 14.136 1.00 94.81 87 ALA A CA 1
ATOM 663 C C . ALA A 1 87 ? -15.502 4.816 15.068 1.00 94.81 87 ALA A C 1
ATOM 665 O O . ALA A 1 87 ? -14.660 5.061 15.935 1.00 94.81 87 ALA A O 1
ATOM 666 N N . ARG A 1 88 ? -16.633 5.530 14.951 1.00 94.88 88 ARG A N 1
ATOM 667 C CA . ARG A 1 88 ? -16.997 6.649 15.838 1.00 94.88 88 ARG A CA 1
ATOM 668 C C . ARG A 1 88 ? -17.077 6.189 17.290 1.00 94.88 88 ARG A C 1
ATOM 670 O O . ARG A 1 88 ? -16.384 6.745 18.136 1.00 94.88 88 ARG A O 1
ATOM 677 N N . ILE A 1 89 ? -17.842 5.132 17.565 1.00 95.00 89 ILE A N 1
ATOM 678 C CA . ILE A 1 89 ? -17.997 4.565 18.914 1.00 95.00 89 ILE A CA 1
ATOM 679 C C . ILE A 1 89 ? -16.644 4.104 19.474 1.00 95.00 89 ILE A C 1
ATOM 681 O O . ILE A 1 89 ? -16.341 4.331 20.647 1.00 95.00 89 ILE A O 1
ATOM 685 N N . TYR A 1 90 ? -15.801 3.468 18.654 1.00 95.31 90 TYR A N 1
ATOM 686 C CA . TYR A 1 90 ? -14.454 3.074 19.072 1.00 95.31 90 TYR A CA 1
ATOM 687 C C . TYR A 1 90 ? -13.614 4.284 19.500 1.00 95.31 90 TYR A C 1
ATOM 689 O O . TYR A 1 90 ? -12.968 4.242 20.550 1.00 95.31 90 TYR A O 1
ATOM 697 N N . ILE A 1 91 ? -13.635 5.365 18.715 1.00 95.19 91 ILE A N 1
ATOM 698 C CA . ILE A 1 91 ? -12.900 6.594 19.021 1.00 95.19 91 ILE A CA 1
ATOM 699 C C . ILE A 1 91 ? -13.433 7.227 20.306 1.00 95.19 91 ILE A C 1
ATOM 701 O O . ILE A 1 91 ? -12.626 7.505 21.186 1.00 95.19 91 ILE A O 1
ATOM 705 N N . GLU A 1 92 ? -14.751 7.381 20.454 1.00 96.00 92 GLU A N 1
ATOM 706 C CA . GLU A 1 92 ? -15.392 7.942 21.656 1.00 96.00 92 GLU A CA 1
ATOM 707 C C . GLU A 1 92 ? -14.956 7.224 22.927 1.00 96.00 92 GLU A C 1
ATOM 709 O O . GLU A 1 92 ? -14.522 7.854 23.891 1.00 96.00 92 GLU A O 1
ATOM 714 N N . ASN A 1 93 ? -14.985 5.891 22.901 1.00 96.12 93 ASN A N 1
ATOM 715 C CA . ASN A 1 93 ? -14.538 5.073 24.023 1.00 96.12 93 ASN A CA 1
ATOM 716 C C . ASN A 1 93 ? -13.039 5.242 24.309 1.00 96.12 93 ASN A C 1
ATOM 718 O O . ASN A 1 93 ? -12.617 5.151 25.460 1.00 96.12 93 ASN A O 1
ATOM 722 N N . LYS A 1 94 ? -12.225 5.484 23.277 1.00 95.81 94 LYS A N 1
ATOM 723 C CA . LYS A 1 94 ? -10.773 5.650 23.403 1.00 95.81 94 LYS A CA 1
ATOM 724 C C . LYS A 1 94 ? -10.375 7.025 23.939 1.00 95.81 94 LYS A C 1
ATOM 726 O O . LYS A 1 94 ? -9.393 7.114 24.671 1.00 95.81 94 LYS A O 1
ATOM 731 N N . ILE A 1 95 ? -11.101 8.079 23.566 1.00 96.00 95 ILE A N 1
ATOM 732 C CA . ILE A 1 95 ? -10.798 9.465 23.962 1.00 96.00 95 ILE A CA 1
ATOM 733 C C . ILE A 1 95 ? -11.616 9.943 25.170 1.00 96.00 95 ILE A C 1
ATOM 735 O O . ILE A 1 95 ? -11.256 10.942 25.786 1.00 96.00 95 ILE A O 1
ATOM 739 N N . GLY A 1 96 ? -12.699 9.244 25.522 1.00 96.25 96 GLY A N 1
ATOM 740 C CA . GLY A 1 96 ? -13.554 9.558 26.669 1.00 96.25 96 GLY A CA 1
ATOM 741 C C . GLY A 1 96 ? -14.498 10.746 26.463 1.00 96.25 96 GLY A C 1
ATOM 742 O O . GLY A 1 96 ? -15.060 11.248 27.434 1.00 96.25 96 GLY A O 1
ATOM 743 N N . VAL A 1 97 ? -14.672 11.213 25.224 1.00 95.62 97 VAL A N 1
ATOM 744 C CA . VAL A 1 97 ? -15.584 12.309 24.864 1.00 95.62 97 VAL A CA 1
ATOM 745 C C . VAL A 1 97 ? -16.359 11.965 23.588 1.00 95.62 97 VAL A C 1
ATOM 747 O O . VAL A 1 97 ? -15.856 11.181 22.781 1.00 95.62 97 VAL A O 1
ATOM 750 N N . PRO A 1 98 ? -17.561 12.541 23.381 1.00 93.75 98 PRO A N 1
ATOM 751 C CA . PRO A 1 98 ? -18.311 12.361 22.141 1.00 93.75 98 PRO A CA 1
ATOM 752 C C . PRO A 1 98 ? -17.511 12.815 20.915 1.00 93.75 98 PRO A C 1
ATOM 754 O O . PRO A 1 98 ? -16.828 13.840 20.956 1.00 93.75 98 PRO A O 1
ATOM 757 N N . ALA A 1 99 ? -17.628 12.072 19.818 1.00 91.94 99 ALA A N 1
ATOM 758 C CA . ALA A 1 99 ? -16.975 12.352 18.551 1.00 91.94 99 ALA A CA 1
ATOM 759 C C . ALA A 1 99 ? -18.031 12.778 17.531 1.00 91.94 99 ALA A C 1
ATOM 761 O O . ALA A 1 99 ? -19.063 12.129 17.366 1.00 91.94 99 ALA A O 1
ATOM 762 N N . VAL A 1 100 ? -17.759 13.876 16.831 1.00 88.94 100 VAL A N 1
ATOM 763 C CA . VAL A 1 100 ? -18.639 14.405 15.788 1.00 88.94 100 VAL A CA 1
ATOM 764 C C . VAL A 1 100 ? -18.038 14.063 14.434 1.00 88.94 100 VAL A C 1
ATOM 766 O O . VAL A 1 100 ? -16.854 14.306 14.199 1.00 88.94 100 VAL A O 1
ATOM 769 N N . LEU A 1 101 ? -18.852 13.493 13.546 1.00 86.38 101 LEU A N 1
ATOM 770 C CA . LEU A 1 101 ? -18.476 13.306 12.153 1.00 86.38 101 LEU A CA 1
ATOM 771 C C . LEU A 1 101 ? -18.602 14.654 11.436 1.00 86.38 101 LEU A C 1
ATOM 773 O O . LEU A 1 101 ? -19.701 15.193 11.316 1.00 86.38 101 LEU A O 1
ATOM 777 N N . CYS A 1 102 ? -17.476 15.200 10.989 1.00 87.12 102 CYS A N 1
ATOM 778 C CA . CYS A 1 102 ? -17.448 16.411 10.178 1.00 87.12 102 CYS A CA 1
ATOM 779 C C . CYS A 1 102 ? -17.272 16.020 8.711 1.00 87.12 102 CYS A C 1
ATOM 781 O O . CYS A 1 102 ? -16.237 15.464 8.341 1.00 87.12 102 CYS A O 1
ATOM 783 N N . GLU A 1 103 ? -18.261 16.331 7.882 1.00 84.31 103 GLU A N 1
ATOM 784 C CA . GLU A 1 103 ? -18.136 16.231 6.431 1.00 84.31 103 GLU A CA 1
ATOM 785 C C . GLU A 1 103 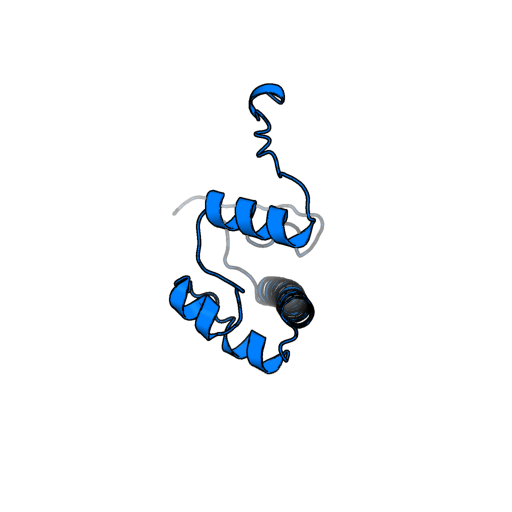? -17.574 17.552 5.898 1.00 84.31 103 GLU A C 1
ATOM 787 O O . GLU A 1 103 ? -18.111 18.627 6.166 1.00 84.31 103 GLU A O 1
ATOM 792 N N . PHE A 1 104 ? -16.448 17.478 5.189 1.00 83.19 104 PHE A N 1
ATOM 79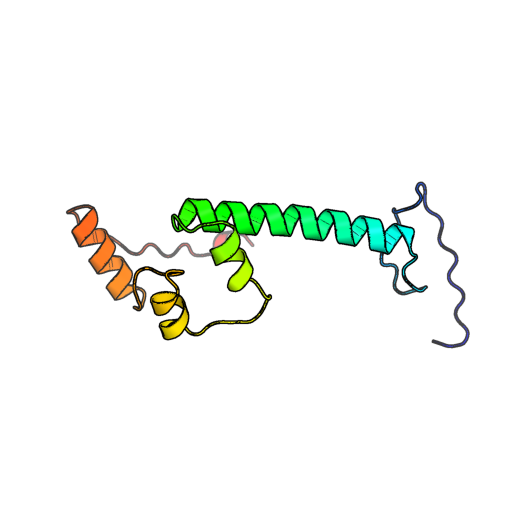3 C CA . PHE A 1 104 ? -15.895 18.628 4.484 1.00 83.19 104 PHE A CA 1
ATOM 794 C C . PHE A 1 104 ? -16.465 18.636 3.073 1.00 83.19 104 PHE A C 1
ATOM 796 O O . PHE A 1 104 ? -16.179 17.735 2.286 1.00 83.19 104 PHE A O 1
ATOM 803 N N . ASP A 1 105 ? -17.269 19.650 2.772 1.00 79.94 105 ASP A N 1
ATOM 804 C CA . ASP A 1 105 ? -17.904 19.786 1.469 1.00 79.94 105 ASP A CA 1
ATOM 805 C C . ASP A 1 105 ? -16.860 20.210 0.422 1.00 79.94 105 ASP A C 1
ATOM 807 O O . ASP A 1 105 ? -16.321 21.325 0.450 1.00 79.94 105 ASP A O 1
ATOM 811 N N . THR A 1 106 ? -16.514 19.291 -0.481 1.00 72.88 106 THR A N 1
ATOM 812 C CA . THR A 1 106 ? -15.442 19.486 -1.473 1.00 72.88 106 THR A CA 1
ATOM 813 C C . THR A 1 106 ? -15.835 20.431 -2.609 1.00 72.88 106 THR A C 1
ATOM 815 O O . THR A 1 106 ? -14.982 20.793 -3.416 1.00 72.88 106 THR A O 1
ATOM 818 N N . GLU A 1 107 ? -17.098 20.862 -2.674 1.00 64.62 107 GLU A N 1
ATOM 819 C CA . GLU A 1 107 ? -17.591 21.797 -3.698 1.00 64.62 107 GLU A CA 1
ATOM 820 C C . GLU A 1 107 ? -17.069 23.232 -3.526 1.00 64.62 107 GLU A C 1
ATOM 822 O O . GLU A 1 107 ? -17.217 24.061 -4.413 1.00 64.62 107 GLU A O 1
ATOM 827 N N . SER A 1 108 ? -16.401 23.537 -2.413 1.00 59.50 108 SER A N 1
ATOM 828 C CA . SER A 1 108 ? -15.859 24.874 -2.134 1.00 59.50 108 SER A CA 1
ATOM 829 C C . SER A 1 108 ? -14.491 25.166 -2.780 1.00 59.50 108 SER A C 1
ATOM 831 O O . SER A 1 108 ? -13.933 26.243 -2.566 1.00 59.50 108 SER A O 1
ATOM 833 N N . PHE A 1 109 ? -13.949 24.232 -3.572 1.00 61.75 109 PHE A N 1
ATOM 834 C CA . PHE A 1 109 ? -12.621 24.331 -4.198 1.00 61.75 109 PHE A CA 1
ATOM 835 C C . PHE A 1 109 ? -12.621 24.348 -5.742 1.00 61.75 109 PHE A C 1
ATOM 837 O O . PHE A 1 109 ? -11.536 24.315 -6.330 1.00 61.75 109 PHE A O 1
ATOM 844 N N . PHE A 1 110 ? -13.785 24.450 -6.396 1.00 54.00 110 PHE A N 1
ATOM 845 C CA . PHE A 1 110 ? -13.907 24.640 -7.851 1.00 54.00 110 PHE A CA 1
ATOM 846 C C . PHE A 1 110 ? -14.840 25.797 -8.211 1.00 54.00 110 PHE A C 1
ATOM 848 O O . PHE A 1 110 ? -15.879 25.953 -7.538 1.00 54.00 110 PHE A O 1
#

Sequence (110 aa):
MEGVAYNEFTTGTFKNLGTPTRPVTKDEKALLERDINEVFENFITAVSLGRQMTIERVRSLADGSSMTGIRAKQEGLIDAIGGIEEARIYIENKIGVPAVLCEFDTESFF

Organism: NCBI:txid1798658